Protein AF-A0AAD9XN10-F1 (afdb_monomer)

InterPro domains:
  IPR040256 Uncharacterized protein At4g02000-like [PTHR31286] (45-127)

pLDDT: mean 70.64, std 16.4, range [42.22, 93.0]

Solvent-accessible surface area (backbone atoms only — not comparable to full-atom values): 9994 Å² total; per-residue (Å²): 132,58,76,65,59,53,50,52,50,52,59,73,65,52,78,69,87,70,88,62,85,83,77,76,77,59,70,65,58,56,56,50,49,52,52,43,51,51,54,47,53,51,42,50,56,60,30,53,76,75,22,58,64,77,47,67,62,68,78,82,57,84,91,63,83,60,93,51,46,43,26,28,26,42,48,70,46,92,43,62,67,74,55,66,49,78,41,52,86,83,72,79,79,58,69,43,80,42,63,48,41,70,40,66,45,35,53,58,28,85,90,68,44,26,49,72,44,60,68,73,68,65,56,79,66,63,87,66,81,89,75,96,68,82,78,87,85,76,63,84,87,40,68,34,87,65,70,101,64,84,92,66,48,77,31,42,31,36,68

Secondary structure (DSSP, 8-state):
--HHHHHHHHHHH----------PPPHHHHHHHHHHHHHHHHHHHHHHHHS-EEEEE----TT---S--EEEEEE-TTSPPP-EEEEESSSSS-EEEEE-EEESB-SEETTTTEES--TTTTTTTTTS-------SS--GGGB-PPPS--S-EEEEEE-

Foldseek 3Di:
DDVVVVVVVVVVPPPDPDPDPPDDDDPVVVVLVVQLVVLVVVLCVQQVVAAAWDDWDSDCDPPDPPVWTKTWGKHDQVDADDQWDWDPPPPPPDTDIDGKDWAAQEDADLVRNGGPDDCVVVPVPPPPDDDDDSDDRDDPRRYDHDDPDDRIDTIIIID

Sequence (159 aa):
MNAEDVAMLFEALALKDKEGPLMLLQADLKVDGEKRLVLRLIGMFLGNMIGEVREIDVSLSGECVEKYIRVRVVIDIDKPLRRILRVDVIGDGKETTMLLRYERLPDHCFRYERVGHVVRECLENARTDCNEDYNLLFGAWLRASSPLNPITLVNHIRM

Radius of gyration: 26.76 Å; Cα contacts (8 Å, |Δi|>4): 190; chains: 1; bounding box: 85×49×58 Å

Mean predicted aligned error: 16.01 Å

Structure (mmCIF, N/CA/C/O backbone):
data_AF-A0AAD9XN10-F1
#
_entry.id   AF-A0AAD9XN10-F1
#
loop_
_atom_site.group_PDB
_atom_site.id
_atom_site.type_symbol
_atom_site.label_atom_id
_atom_site.label_alt_id
_atom_site.label_comp_id
_atom_site.label_asym_id
_atom_site.label_entity_id
_atom_site.label_seq_id
_atom_site.pdbx_PDB_ins_code
_atom_site.Cartn_x
_atom_site.Cartn_y
_atom_site.Cartn_z
_atom_site.occupancy
_atom_site.B_iso_or_equiv
_atom_site.auth_seq_id
_atom_site.auth_comp_id
_atom_site.auth_asym_id
_atom_site.auth_atom_id
_atom_site.pdbx_PDB_model_num
ATOM 1 N N . MET A 1 1 ? -54.134 -28.865 18.124 1.00 68.38 1 MET A N 1
ATOM 2 C CA . MET A 1 1 ? -53.467 -27.794 18.885 1.00 68.38 1 MET A CA 1
ATOM 3 C C . MET A 1 1 ? -54.537 -26.839 19.340 1.00 68.38 1 MET A C 1
ATOM 5 O O . MET A 1 1 ? -55.220 -26.267 18.495 1.00 68.38 1 MET A O 1
ATOM 9 N N . ASN A 1 2 ? -54.755 -26.770 20.645 1.00 87.62 2 ASN A N 1
ATOM 10 C CA . ASN A 1 2 ? -55.631 -25.766 21.235 1.00 87.62 2 ASN A CA 1
ATOM 11 C C . ASN A 1 2 ? -54.844 -24.440 21.386 1.00 87.62 2 ASN A C 1
ATOM 13 O O . ASN A 1 2 ? -53.635 -24.387 21.151 1.00 87.62 2 ASN A O 1
ATOM 17 N N . ALA A 1 3 ? -55.530 -23.348 21.725 1.00 85.81 3 ALA A N 1
ATOM 18 C CA . ALA A 1 3 ? -54.883 -22.043 21.893 1.00 85.81 3 ALA A CA 1
ATOM 19 C C . ALA A 1 3 ? -53.877 -22.023 23.065 1.00 85.81 3 ALA A C 1
ATOM 21 O O . ALA A 1 3 ? -52.917 -21.256 23.041 1.00 85.81 3 ALA A O 1
ATOM 22 N N . GLU A 1 4 ? -54.068 -22.893 24.056 1.00 87.19 4 GLU A N 1
ATOM 23 C CA . GLU A 1 4 ? -53.202 -23.021 25.232 1.00 87.19 4 GLU A CA 1
ATOM 24 C C . GLU A 1 4 ? -51.852 -23.666 24.876 1.00 87.19 4 GLU A C 1
ATOM 26 O O . GLU A 1 4 ? -50.808 -23.203 25.329 1.00 87.19 4 GLU A O 1
ATOM 31 N N . ASP A 1 5 ? -51.853 -24.660 23.984 1.00 88.50 5 ASP A N 1
ATOM 32 C CA . ASP A 1 5 ? -50.664 -25.330 23.453 1.00 88.50 5 ASP A CA 1
ATOM 33 C C . ASP A 1 5 ? -49.788 -24.331 22.685 1.00 88.50 5 ASP A C 1
ATOM 35 O O . ASP A 1 5 ? -48.561 -24.344 22.792 1.00 88.50 5 ASP A O 1
ATOM 39 N N . VAL A 1 6 ? -50.424 -23.437 21.916 1.00 86.25 6 VAL A N 1
ATOM 40 C CA . VAL A 1 6 ? -49.739 -22.379 21.158 1.00 86.25 6 VAL A CA 1
ATOM 41 C C . VAL A 1 6 ? -49.137 -21.337 22.100 1.00 86.25 6 VAL A C 1
ATOM 43 O O . VAL A 1 6 ? -48.001 -20.917 21.886 1.00 86.25 6 VAL A O 1
ATOM 46 N N . ALA A 1 7 ? -49.858 -20.949 23.155 1.00 87.50 7 ALA A N 1
ATOM 47 C CA . ALA A 1 7 ? -49.368 -19.999 24.152 1.00 87.50 7 ALA A CA 1
ATOM 48 C C . ALA A 1 7 ? -48.181 -20.563 24.954 1.00 87.50 7 ALA A C 1
ATOM 50 O O . ALA A 1 7 ? -47.177 -19.873 25.126 1.00 87.50 7 ALA A O 1
ATOM 51 N N . MET A 1 8 ? -48.243 -21.834 25.371 1.00 84.50 8 MET A N 1
ATOM 52 C CA . MET A 1 8 ? -47.116 -22.507 26.029 1.00 84.50 8 MET A CA 1
ATOM 53 C C . MET A 1 8 ? -45.885 -22.602 25.129 1.00 84.50 8 MET A C 1
ATOM 55 O O . MET A 1 8 ? -44.767 -22.398 25.600 1.00 84.50 8 MET A O 1
ATOM 59 N N . LEU A 1 9 ? -46.071 -22.897 23.839 1.00 84.62 9 LEU A N 1
ATOM 60 C CA . LEU A 1 9 ? -44.971 -22.908 22.876 1.00 84.62 9 LEU A CA 1
ATOM 61 C C . LEU A 1 9 ? -44.354 -21.516 22.717 1.00 84.62 9 LEU A C 1
ATOM 63 O O . LEU A 1 9 ? -43.133 -21.403 22.682 1.00 84.62 9 LEU A O 1
ATOM 67 N N . PHE A 1 10 ? -45.167 -20.460 22.670 1.00 80.88 10 PHE A N 1
ATOM 68 C CA . PHE A 1 10 ? -44.671 -19.085 22.582 1.00 80.88 10 P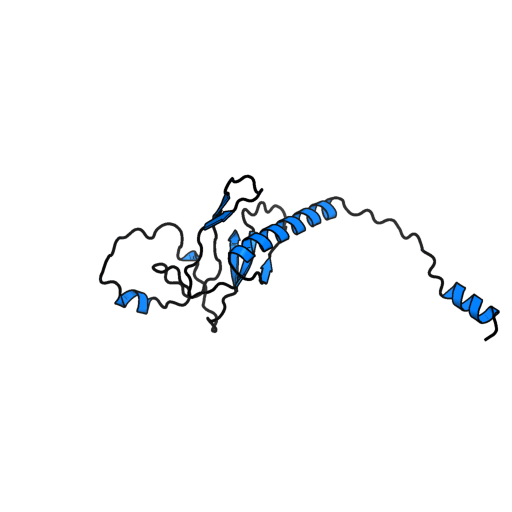HE A CA 1
ATOM 69 C C . PHE A 1 10 ? -43.858 -18.673 23.815 1.00 80.88 10 PHE A C 1
ATOM 71 O O . PHE A 1 10 ? -42.792 -18.086 23.662 1.00 80.88 10 PHE A O 1
ATOM 78 N N . GLU A 1 11 ? -44.301 -19.036 25.019 1.00 84.12 11 GLU A N 1
ATOM 79 C CA . GLU A 1 11 ? -43.557 -18.782 26.262 1.00 84.12 11 GLU A CA 1
ATOM 80 C C . GLU A 1 11 ? -42.266 -19.608 26.361 1.00 84.12 11 GLU A C 1
ATOM 82 O O . GLU A 1 11 ? -41.240 -19.112 26.824 1.00 84.12 11 GLU A O 1
ATOM 87 N N . ALA A 1 12 ? -42.278 -20.861 25.896 1.00 80.50 12 ALA A N 1
ATOM 88 C CA . ALA A 1 12 ? -41.086 -21.711 25.876 1.00 80.50 12 ALA A CA 1
ATOM 89 C C . ALA A 1 12 ? -40.044 -21.252 24.839 1.00 80.50 12 ALA A C 1
ATOM 91 O O . ALA A 1 12 ? -38.846 -21.470 25.025 1.00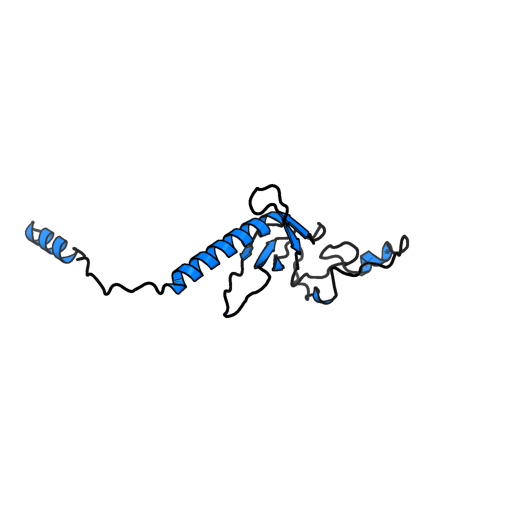 80.50 12 ALA A O 1
ATOM 92 N N . LEU A 1 13 ? -40.499 -20.620 23.754 1.00 77.88 13 LEU A N 1
ATOM 93 C CA . LEU A 1 13 ? -39.657 -20.046 22.704 1.00 77.88 13 LEU A CA 1
ATOM 94 C C . LEU A 1 13 ? -39.280 -18.584 22.973 1.00 77.88 13 LEU A C 1
ATOM 96 O O . LEU A 1 13 ? -38.411 -18.049 22.282 1.00 77.88 13 LEU A O 1
ATOM 100 N N . ALA A 1 14 ? -39.894 -17.940 23.970 1.00 78.75 14 ALA A N 1
ATOM 101 C CA . ALA A 1 14 ? -39.534 -16.600 24.398 1.00 78.75 14 ALA A CA 1
ATOM 102 C C . ALA A 1 14 ? -38.138 -16.636 25.029 1.00 78.75 14 ALA A C 1
ATOM 104 O O . ALA A 1 14 ? -37.951 -16.953 26.208 1.00 78.75 14 ALA A O 1
ATOM 105 N N . LEU A 1 15 ? -37.134 -16.311 24.214 1.00 69.50 15 LEU A N 1
ATOM 106 C CA . LEU A 1 15 ? -35.793 -16.005 24.682 1.00 69.50 15 LEU A CA 1
ATOM 107 C C . LEU A 1 15 ? -35.906 -14.822 25.640 1.00 69.50 15 LEU A C 1
ATOM 109 O O . LEU A 1 15 ? -36.071 -13.678 25.229 1.00 69.50 15 LEU A O 1
ATOM 113 N N . LYS A 1 16 ? -35.869 -15.113 26.938 1.00 69.69 16 LYS A N 1
ATOM 114 C CA . LYS A 1 16 ? -35.733 -14.075 27.952 1.00 69.69 16 LYS A CA 1
ATOM 115 C C . LYS A 1 16 ? -34.327 -13.530 27.811 1.00 69.69 16 LYS A C 1
ATOM 117 O O . LYS A 1 16 ? -33.376 -14.306 27.941 1.00 69.69 16 LYS A O 1
ATOM 122 N N . ASP A 1 17 ? -34.210 -12.231 27.564 1.00 69.88 17 ASP A N 1
ATOM 123 C CA . ASP A 1 17 ? -32.946 -11.523 27.702 1.00 69.88 17 ASP A CA 1
ATOM 124 C C . ASP A 1 17 ? -32.431 -11.801 29.112 1.00 69.88 17 ASP A C 1
ATOM 126 O O . ASP A 1 17 ? -32.942 -11.301 30.115 1.00 69.88 17 ASP A O 1
ATOM 130 N N . LYS A 1 18 ? -31.470 -12.716 29.210 1.00 63.03 18 LYS A N 1
ATOM 131 C CA . LYS A 1 18 ? -30.725 -12.904 30.439 1.00 63.03 18 LYS A CA 1
ATOM 132 C C . LYS A 1 18 ? -29.630 -11.866 30.377 1.00 63.03 18 LYS A C 1
ATOM 134 O O . LYS A 1 18 ? -28.751 -11.968 29.523 1.00 63.03 18 LYS A O 1
ATOM 139 N N . GLU A 1 19 ? -29.697 -10.881 31.265 1.00 60.94 19 GLU A N 1
ATOM 140 C CA . GLU A 1 19 ? -28.563 -10.013 31.556 1.00 60.94 19 GLU A CA 1
ATOM 141 C C . GLU A 1 19 ? -27.414 -10.911 32.034 1.00 60.94 19 GLU A C 1
ATOM 143 O O . GLU A 1 19 ? -27.317 -11.301 33.198 1.00 60.94 19 GLU A O 1
ATOM 148 N N . GLY A 1 20 ? -26.589 -11.350 31.084 1.00 70.06 20 GLY A N 1
ATOM 149 C CA . GLY A 1 20 ? -25.314 -11.976 31.378 1.00 70.06 20 GLY A CA 1
ATOM 150 C C . GLY A 1 20 ? -24.400 -10.962 32.068 1.00 70.06 20 GLY A C 1
ATOM 151 O O . GLY A 1 20 ? -24.667 -9.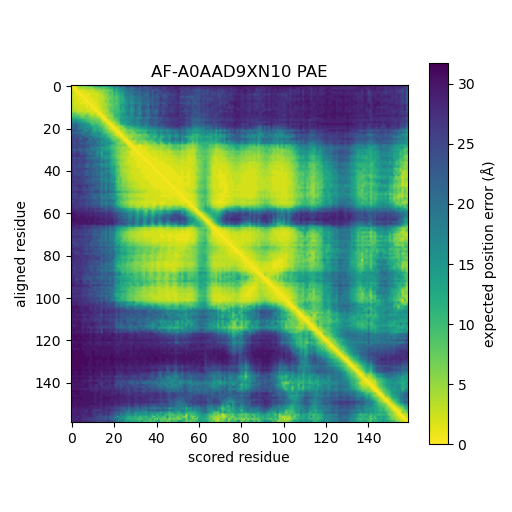758 32.028 1.00 70.06 20 GLY A O 1
ATOM 152 N N . PRO A 1 21 ? -23.307 -11.412 32.704 1.00 74.62 21 PRO A N 1
ATOM 153 C CA . PRO A 1 21 ? -22.340 -10.486 33.271 1.00 74.62 21 PRO A CA 1
ATOM 154 C C . PRO A 1 21 ? -21.881 -9.498 32.193 1.00 74.62 21 PRO A C 1
ATOM 156 O O . PRO A 1 21 ? -21.421 -9.907 31.124 1.00 74.62 21 PRO A O 1
ATOM 159 N N . LEU A 1 22 ? -22.015 -8.199 32.479 1.00 66.31 22 LEU A N 1
ATOM 160 C CA . LEU A 1 22 ? -21.463 -7.143 31.638 1.00 66.31 22 LEU A CA 1
ATOM 161 C C . LEU A 1 22 ? -19.945 -7.324 31.593 1.00 66.31 22 LEU A C 1
ATOM 163 O O . LEU A 1 22 ? -19.231 -6.998 32.541 1.00 66.31 22 LEU A O 1
ATOM 167 N N . MET A 1 23 ? -19.447 -7.882 30.494 1.00 69.12 23 MET A N 1
ATOM 168 C CA . MET A 1 23 ? -18.018 -7.960 30.243 1.00 69.12 23 MET A CA 1
ATOM 169 C C . MET A 1 23 ? -17.513 -6.561 29.904 1.00 69.12 23 MET A C 1
ATOM 171 O O . MET A 1 23 ? -17.882 -5.988 28.878 1.00 69.12 23 MET A O 1
ATOM 175 N N . LEU A 1 24 ? -16.664 -6.007 30.768 1.00 70.38 24 LEU A N 1
ATOM 176 C CA . LEU A 1 24 ? -15.984 -4.756 30.476 1.00 70.38 24 LEU A CA 1
ATOM 177 C C . LEU A 1 24 ? -15.041 -4.994 29.291 1.00 70.38 24 LEU A C 1
ATOM 179 O O . LEU A 1 24 ? -14.113 -5.799 29.380 1.00 70.38 24 LEU A O 1
ATOM 183 N N . LEU A 1 25 ? -15.270 -4.295 28.181 1.00 67.81 25 LEU A N 1
ATOM 184 C CA . LEU A 1 25 ? -14.275 -4.210 27.118 1.00 67.81 25 LEU A CA 1
ATOM 185 C C . LEU A 1 25 ? -12.994 -3.641 27.732 1.00 67.81 25 LEU A C 1
ATOM 187 O O . LEU A 1 25 ? -13.003 -2.534 28.272 1.00 67.81 25 LEU A O 1
ATOM 191 N N . GLN A 1 26 ? -11.898 -4.398 27.665 1.00 73.56 26 GLN A N 1
ATOM 192 C CA . GLN A 1 26 ? -10.597 -3.895 28.089 1.00 73.56 26 GLN A CA 1
ATOM 193 C C . GLN A 1 26 ? -10.299 -2.633 27.269 1.00 73.56 26 GLN A C 1
ATOM 195 O O . GLN A 1 26 ? -10.346 -2.679 26.040 1.00 73.56 26 GLN A O 1
ATOM 200 N N . ALA A 1 27 ? -10.043 -1.498 27.927 1.00 69.56 27 ALA A N 1
ATOM 201 C CA . ALA A 1 27 ? -9.894 -0.203 27.251 1.00 69.56 27 ALA A CA 1
ATOM 202 C C . ALA A 1 27 ? -8.830 -0.245 26.135 1.00 69.56 27 ALA A C 1
ATOM 204 O O . ALA A 1 27 ? -9.001 0.364 25.077 1.00 69.56 27 ALA A O 1
ATOM 205 N N . ASP A 1 28 ? -7.791 -1.054 26.338 1.00 73.00 28 ASP A N 1
ATOM 206 C CA . ASP A 1 28 ? -6.701 -1.260 25.388 1.00 73.00 28 ASP A CA 1
ATOM 207 C C . ASP A 1 28 ? -7.166 -1.911 24.079 1.00 73.00 28 ASP A C 1
ATOM 209 O O . ASP A 1 28 ? -6.641 -1.571 23.024 1.00 73.00 28 ASP A O 1
ATOM 213 N N . LEU A 1 29 ? -8.190 -2.780 24.103 1.00 76.38 29 LEU A N 1
ATOM 214 C CA . LEU A 1 29 ? -8.739 -3.417 22.894 1.00 76.38 29 LEU A CA 1
ATOM 215 C C . LEU A 1 29 ? -9.351 -2.388 21.943 1.00 76.38 29 LEU A C 1
ATOM 217 O O . LEU A 1 29 ? -9.224 -2.519 20.726 1.00 76.38 29 LEU A O 1
ATOM 221 N N . LYS A 1 30 ? -10.014 -1.360 22.486 1.00 79.81 30 LYS A N 1
ATOM 222 C CA . LYS A 1 30 ? -10.618 -0.301 21.672 1.00 79.81 30 LYS A CA 1
ATOM 223 C C . LYS A 1 30 ? -9.537 0.541 20.998 1.00 79.81 30 LYS A C 1
ATOM 225 O O . LYS A 1 30 ? -9.591 0.749 19.791 1.00 79.81 30 LYS A O 1
ATOM 230 N N . VAL A 1 31 ? -8.537 0.965 21.769 1.00 81.12 31 VAL A N 1
ATOM 231 C CA . VAL A 1 31 ? -7.413 1.767 21.267 1.00 81.12 31 VAL A CA 1
ATOM 232 C C . VAL A 1 31 ? -6.586 0.978 20.247 1.00 81.12 31 VAL A C 1
ATOM 234 O O . VAL A 1 31 ? -6.189 1.521 19.217 1.00 81.12 31 VAL A O 1
ATOM 237 N N . ASP A 1 32 ? -6.342 -0.307 20.502 1.00 81.19 32 ASP A N 1
ATOM 238 C CA . ASP A 1 32 ? -5.636 -1.196 19.577 1.00 81.19 32 ASP A CA 1
ATOM 239 C C . ASP A 1 32 ? -6.430 -1.388 18.278 1.00 81.19 32 ASP A C 1
ATOM 241 O O . ASP A 1 32 ? -5.883 -1.250 17.184 1.00 81.19 32 ASP A O 1
ATOM 245 N N . GLY A 1 33 ? -7.744 -1.609 18.382 1.00 82.12 33 GLY A N 1
ATOM 246 C CA . GLY A 1 33 ? -8.643 -1.713 17.235 1.00 82.12 33 GLY A CA 1
ATOM 247 C C . GLY A 1 33 ? -8.657 -0.452 16.367 1.00 82.12 33 GLY A C 1
ATOM 248 O O . GLY A 1 33 ? -8.534 -0.550 15.145 1.00 82.12 33 GLY A O 1
ATOM 249 N N . GLU A 1 34 ? -8.738 0.729 16.984 1.00 84.94 34 GLU A N 1
ATOM 250 C CA . GLU A 1 34 ? -8.675 2.020 16.287 1.00 84.94 34 GLU A CA 1
ATOM 251 C C . GLU A 1 34 ? -7.340 2.193 15.550 1.00 84.94 34 GLU A C 1
ATOM 253 O O . GLU A 1 34 ? -7.326 2.505 14.356 1.00 84.94 34 GLU A O 1
ATOM 258 N N . LYS A 1 35 ? -6.212 1.903 16.213 1.00 83.94 35 LYS A N 1
ATOM 259 C CA . LYS A 1 35 ? -4.879 1.951 15.588 1.00 83.94 35 LYS A CA 1
ATOM 260 C C . LYS A 1 35 ? -4.769 0.998 14.398 1.00 83.94 35 LYS A C 1
ATOM 262 O O . LYS A 1 35 ? -4.276 1.400 13.343 1.00 83.94 35 LYS A O 1
ATOM 267 N N . ARG A 1 36 ? -5.259 -0.241 14.530 1.00 84.62 36 ARG A N 1
ATOM 268 C CA . ARG A 1 36 ? -5.249 -1.224 13.433 1.00 84.62 36 ARG A CA 1
ATOM 269 C C . ARG A 1 36 ? -6.081 -0.757 12.246 1.00 84.62 36 ARG A C 1
ATOM 271 O O . ARG A 1 36 ? -5.649 -0.897 11.102 1.00 84.62 36 ARG A O 1
ATOM 278 N N . LEU A 1 37 ? -7.264 -0.203 12.503 1.00 89.06 37 LEU A N 1
ATOM 279 C CA . LEU A 1 37 ? -8.141 0.290 11.447 1.00 89.06 37 LEU A CA 1
ATOM 280 C C . LEU A 1 37 ? -7.466 1.426 10.669 1.00 89.06 37 LEU A C 1
ATOM 282 O O . LEU A 1 37 ? -7.423 1.387 9.441 1.00 89.06 37 LEU A O 1
ATOM 286 N N . VAL A 1 38 ? -6.885 2.395 11.380 1.00 88.06 38 VAL A N 1
ATOM 287 C CA . VAL A 1 38 ? -6.206 3.548 10.773 1.00 88.06 38 VAL A CA 1
ATOM 288 C C . VAL A 1 38 ? -5.017 3.106 9.921 1.00 88.06 38 VAL A C 1
ATOM 290 O O . VAL A 1 38 ? -4.929 3.490 8.755 1.00 88.06 38 VAL A O 1
ATOM 293 N N . LEU A 1 39 ? -4.139 2.246 10.449 1.00 87.50 39 LEU A N 1
ATOM 294 C CA . LEU A 1 39 ? -2.992 1.725 9.694 1.00 87.50 39 LEU A CA 1
ATOM 295 C C . LEU A 1 39 ? -3.428 0.960 8.441 1.00 87.50 39 LEU A C 1
ATOM 297 O O . LEU A 1 39 ? -2.827 1.117 7.378 1.00 87.50 39 LEU A O 1
ATOM 301 N N . ARG A 1 40 ? -4.507 0.175 8.537 1.00 90.25 40 ARG A N 1
ATOM 302 C CA . ARG A 1 40 ? -5.066 -0.542 7.389 1.00 90.25 40 ARG A CA 1
ATOM 303 C C . ARG A 1 40 ? -5.595 0.414 6.322 1.00 90.25 40 ARG A C 1
ATOM 305 O O . ARG A 1 40 ? -5.343 0.193 5.143 1.00 90.25 40 ARG A O 1
ATOM 312 N N . LEU A 1 41 ? -6.309 1.470 6.711 1.00 91.75 41 LEU A N 1
ATOM 313 C CA . LEU A 1 41 ? -6.835 2.462 5.769 1.00 91.75 41 LEU A CA 1
ATOM 314 C C . LEU A 1 41 ? -5.706 3.207 5.048 1.00 91.75 41 LEU A C 1
ATOM 316 O O . LEU A 1 41 ? -5.739 3.320 3.823 1.00 91.75 41 LEU A O 1
ATOM 320 N N . ILE A 1 42 ? -4.679 3.637 5.786 1.00 89.44 42 ILE A N 1
ATOM 321 C CA . ILE A 1 42 ? -3.496 4.299 5.218 1.00 89.44 42 ILE A CA 1
ATOM 322 C C . ILE A 1 42 ? -2.761 3.354 4.261 1.00 89.44 42 ILE A C 1
ATOM 324 O O . ILE A 1 42 ? -2.501 3.721 3.117 1.00 89.44 42 ILE A O 1
ATOM 328 N N . GLY A 1 43 ? -2.477 2.119 4.688 1.00 90.94 43 GLY A N 1
ATOM 329 C CA . GLY A 1 43 ? -1.806 1.123 3.850 1.00 90.94 43 GLY A CA 1
ATOM 330 C C . GLY A 1 43 ? -2.584 0.799 2.572 1.00 90.94 43 GLY A C 1
ATOM 331 O O . GLY A 1 43 ? -1.987 0.628 1.512 1.00 90.94 43 GLY A O 1
ATOM 332 N N . MET A 1 44 ? -3.917 0.775 2.642 1.00 93.00 44 MET A N 1
ATOM 333 C CA . MET A 1 44 ? -4.772 0.533 1.480 1.00 93.00 44 MET A CA 1
ATOM 334 C C . MET A 1 44 ? -4.728 1.708 0.502 1.00 93.00 44 MET A C 1
ATOM 336 O O . MET A 1 44 ? -4.588 1.503 -0.701 1.00 93.00 44 MET A O 1
ATOM 340 N N . PHE A 1 45 ? -4.807 2.937 1.015 1.00 92.38 45 PHE A N 1
ATOM 341 C CA . PHE A 1 45 ? -4.729 4.151 0.210 1.00 92.38 45 PHE A CA 1
ATOM 342 C C . PHE A 1 45 ? -3.379 4.273 -0.509 1.00 92.38 45 PHE A C 1
ATOM 344 O O . PHE A 1 45 ? -3.341 4.373 -1.735 1.00 92.38 45 PHE A O 1
ATOM 351 N N . LEU A 1 46 ? -2.274 4.193 0.237 1.00 91.12 46 LEU A N 1
ATOM 352 C CA . LEU A 1 46 ? -0.924 4.305 -0.318 1.00 91.12 46 LEU A CA 1
ATOM 353 C C . LEU A 1 46 ? -0.589 3.127 -1.244 1.00 91.12 46 LEU A C 1
ATOM 355 O O . LEU A 1 46 ? -0.002 3.315 -2.307 1.00 91.12 46 LEU A O 1
ATOM 359 N N . GLY A 1 47 ? -1.008 1.913 -0.877 1.00 91.62 47 GLY A N 1
ATOM 360 C CA . GLY A 1 47 ? -0.852 0.715 -1.697 1.00 91.62 47 GLY A CA 1
ATOM 361 C C . GLY A 1 47 ? -1.513 0.847 -3.065 1.00 91.62 47 GLY A C 1
ATOM 362 O O . GLY A 1 47 ? -0.855 0.621 -4.079 1.00 91.62 47 GLY A O 1
ATOM 363 N N . ASN A 1 48 ? -2.763 1.315 -3.099 1.00 93.00 48 ASN A N 1
ATOM 364 C CA . ASN A 1 48 ? -3.521 1.509 -4.337 1.00 93.00 48 ASN A CA 1
ATOM 365 C C . ASN A 1 48 ? -2.935 2.593 -5.255 1.00 93.00 48 ASN A C 1
ATOM 367 O O . ASN A 1 48 ? -3.188 2.572 -6.458 1.00 93.00 48 ASN A O 1
ATOM 371 N N . MET A 1 49 ? -2.115 3.514 -4.734 1.00 90.44 49 MET A N 1
ATOM 372 C CA . MET A 1 49 ? -1.355 4.442 -5.581 1.00 90.44 49 MET A CA 1
ATOM 373 C C . MET A 1 49 ? -0.239 3.745 -6.370 1.00 90.44 49 MET A C 1
ATOM 375 O O . MET A 1 49 ? 0.202 4.269 -7.398 1.00 90.44 49 MET A O 1
ATOM 379 N N . ILE A 1 50 ? 0.243 2.594 -5.893 1.00 89.62 50 ILE A N 1
ATOM 380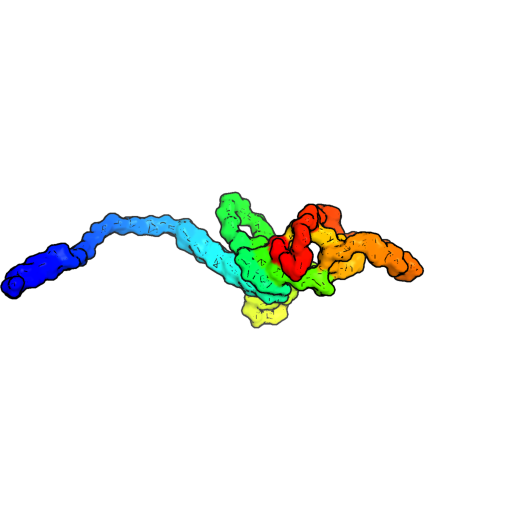 C CA . ILE A 1 50 ? 1.302 1.799 -6.526 1.00 89.62 50 ILE A CA 1
ATOM 381 C C . ILE A 1 50 ? 0.702 0.708 -7.415 1.00 89.62 50 ILE A C 1
ATOM 383 O O . ILE A 1 50 ? 1.139 0.553 -8.555 1.00 89.62 50 ILE A O 1
ATOM 387 N N . GLY A 1 51 ? -0.280 -0.035 -6.904 1.00 89.94 51 GLY A N 1
ATOM 388 C CA . GLY A 1 51 ? -0.908 -1.159 -7.593 1.00 89.94 51 GLY A CA 1
ATOM 389 C C . GLY A 1 51 ? -1.994 -1.826 -6.750 1.00 89.94 51 GLY A C 1
ATOM 390 O O . GLY A 1 51 ? -2.336 -1.354 -5.671 1.00 89.94 51 GLY A O 1
ATOM 391 N N . GLU A 1 52 ? -2.552 -2.935 -7.232 1.00 92.31 52 GLU A N 1
ATOM 392 C CA . GLU A 1 52 ? -3.643 -3.629 -6.535 1.00 92.31 52 GLU A CA 1
ATOM 393 C C . GLU A 1 52 ? -3.160 -4.215 -5.198 1.00 92.31 52 GLU A C 1
ATOM 395 O O . GLU A 1 52 ? -2.276 -5.074 -5.172 1.00 92.31 52 GLU A O 1
ATOM 400 N N . VAL A 1 53 ? -3.753 -3.779 -4.083 1.00 92.69 53 VAL A N 1
ATOM 401 C CA . VAL A 1 53 ? -3.420 -4.283 -2.743 1.00 92.69 53 VAL A CA 1
ATOM 402 C C . VAL A 1 53 ? -4.000 -5.682 -2.529 1.00 92.69 53 VAL A C 1
ATOM 404 O O . VAL A 1 53 ? -5.203 -5.900 -2.650 1.00 92.69 53 VAL A O 1
ATOM 407 N N . ARG A 1 54 ? -3.143 -6.633 -2.150 1.00 92.38 54 ARG A N 1
ATOM 408 C CA . ARG A 1 54 ? -3.521 -8.007 -1.783 1.00 92.38 54 ARG A CA 1
ATOM 409 C C . ARG A 1 54 ? -3.622 -8.204 -0.279 1.00 92.38 54 ARG A C 1
ATOM 411 O O . ARG A 1 54 ? -4.502 -8.918 0.187 1.00 92.38 54 ARG A O 1
ATOM 418 N N . GLU A 1 55 ? -2.720 -7.589 0.476 1.00 90.19 55 GLU A N 1
ATOM 419 C CA . GLU A 1 55 ? -2.631 -7.779 1.922 1.00 90.19 55 GLU A CA 1
ATOM 420 C C . GLU A 1 55 ? -1.983 -6.560 2.574 1.00 90.19 55 GLU A C 1
ATOM 422 O O . GLU A 1 55 ? -1.111 -5.922 1.983 1.00 90.19 55 GLU A O 1
ATOM 427 N N . ILE A 1 56 ? -2.395 -6.256 3.801 1.00 89.00 56 ILE A N 1
ATOM 428 C CA . ILE A 1 56 ? -1.759 -5.245 4.643 1.00 89.00 56 ILE A CA 1
ATOM 429 C C . ILE A 1 56 ? -1.439 -5.928 5.958 1.00 89.00 56 ILE A C 1
ATOM 431 O O . ILE A 1 56 ? -2.343 -6.427 6.634 1.00 89.00 56 ILE A O 1
ATOM 435 N N . ASP A 1 57 ? -0.159 -5.953 6.298 1.00 86.88 57 ASP A N 1
ATOM 436 C CA . ASP A 1 57 ? 0.300 -6.476 7.571 1.00 86.88 57 ASP A CA 1
ATOM 437 C C . ASP A 1 57 ? 0.189 -5.363 8.618 1.00 86.88 57 ASP A C 1
ATOM 439 O O . ASP A 1 57 ? 0.891 -4.353 8.566 1.00 86.88 57 ASP A O 1
ATOM 443 N N . VAL A 1 58 ? -0.765 -5.539 9.532 1.00 78.62 58 VAL A N 1
ATOM 444 C CA . VAL A 1 58 ? -1.065 -4.605 10.627 1.00 78.62 58 VAL A CA 1
ATOM 445 C C . VAL A 1 58 ? -0.640 -5.214 11.967 1.00 78.62 58 VAL A C 1
ATOM 447 O O . VAL A 1 58 ? -1.281 -4.996 12.996 1.00 78.62 58 VAL A O 1
ATOM 450 N N . SER A 1 59 ? 0.403 -6.048 11.957 1.00 68.56 59 SER A N 1
ATOM 451 C CA . SER A 1 59 ? 0.908 -6.701 13.161 1.00 68.56 59 SER A CA 1
ATOM 452 C C . SER A 1 59 ? 1.439 -5.667 14.154 1.00 68.56 59 SER A C 1
ATOM 454 O O . SER A 1 59 ? 2.551 -5.166 14.033 1.00 68.56 59 SER A O 1
ATOM 456 N N . LEU A 1 60 ? 0.640 -5.377 15.178 1.00 61.94 60 LEU A N 1
ATOM 457 C CA . LEU A 1 60 ? 1.046 -4.622 16.361 1.00 61.94 60 LEU A CA 1
ATOM 458 C C . LEU A 1 60 ? 1.729 -5.577 17.351 1.00 61.94 60 LEU A C 1
ATOM 460 O O . LEU A 1 60 ? 1.258 -5.771 18.469 1.00 61.94 60 LEU A O 1
ATOM 464 N N . SER A 1 61 ? 2.792 -6.270 16.932 1.00 49.72 61 SER A N 1
ATOM 465 C CA . SER A 1 61 ? 3.606 -7.025 17.891 1.00 49.72 61 SER A CA 1
ATOM 466 C C . SER A 1 61 ? 4.288 -6.036 18.840 1.00 49.72 61 SER A C 1
ATOM 468 O O . SER A 1 61 ? 4.756 -4.988 18.401 1.00 49.72 61 SER A O 1
ATOM 470 N N . GLY A 1 62 ? 4.271 -6.343 20.140 1.00 48.72 62 GLY A N 1
ATOM 471 C CA . GLY A 1 62 ? 4.689 -5.457 21.231 1.00 48.72 62 GLY A CA 1
ATOM 472 C C . GLY A 1 62 ? 5.976 -4.666 20.969 1.00 48.72 62 GLY A C 1
ATOM 473 O O . GLY A 1 62 ? 6.915 -5.162 20.357 1.00 48.72 62 GLY A O 1
ATOM 474 N N . GLU A 1 63 ? 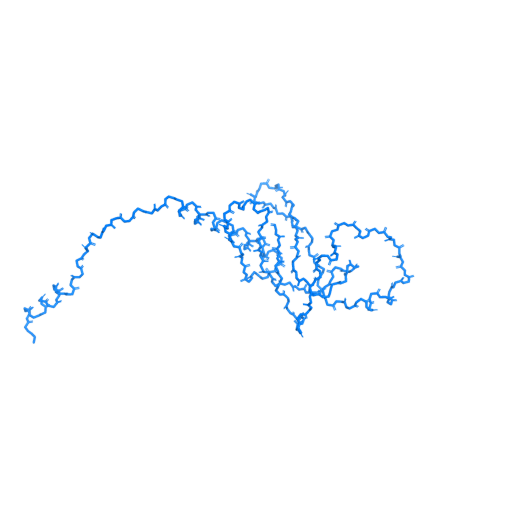5.981 -3.415 21.434 1.00 46.97 63 GLU A N 1
ATOM 475 C CA . GLU A 1 63 ? 7.091 -2.449 21.324 1.00 46.97 63 GLU A CA 1
ATOM 476 C C . GLU A 1 63 ? 7.544 -2.081 19.896 1.00 46.97 63 GLU A C 1
ATOM 478 O O . GLU A 1 63 ? 8.581 -1.446 19.703 1.00 46.97 63 GLU A O 1
ATOM 483 N N . CYS A 1 64 ? 6.744 -2.371 18.871 1.00 42.88 64 CYS A N 1
ATOM 484 C CA . CYS A 1 64 ? 7.030 -1.924 17.514 1.00 42.88 64 CYS A CA 1
ATOM 485 C C . CYS A 1 64 ? 6.580 -0.472 17.280 1.00 42.88 64 CYS A C 1
ATOM 487 O O . CYS A 1 64 ? 5.520 -0.204 16.718 1.00 42.88 64 CYS A O 1
ATOM 489 N N . VAL A 1 65 ? 7.470 0.483 17.562 1.00 45.41 65 VAL A N 1
ATOM 490 C CA . VAL A 1 65 ? 7.630 1.642 16.664 1.00 45.41 65 VAL A CA 1
ATOM 491 C C . VAL A 1 65 ? 8.273 1.122 15.369 1.00 45.41 65 VAL A C 1
ATOM 493 O O . VAL A 1 65 ? 9.412 1.456 15.041 1.00 45.41 65 VAL A O 1
ATOM 496 N N . GLU A 1 66 ? 7.609 0.214 14.649 1.00 55.62 66 GLU A N 1
ATOM 497 C CA . GLU A 1 66 ? 8.079 -0.141 13.315 1.00 55.62 66 GLU A CA 1
ATOM 498 C C . GLU A 1 66 ? 7.809 1.068 12.418 1.00 55.62 66 GLU A C 1
ATOM 500 O O . GLU A 1 66 ? 6.677 1.500 12.228 1.00 55.62 66 GLU A O 1
ATOM 505 N N . LYS A 1 67 ? 8.891 1.669 11.913 1.00 64.69 67 LYS A N 1
ATOM 506 C CA . LYS A 1 67 ? 8.897 2.900 11.105 1.00 64.69 67 LYS A CA 1
ATOM 507 C C . LYS A 1 67 ? 8.279 2.718 9.709 1.00 64.69 67 LYS A C 1
ATOM 509 O O . LYS A 1 67 ? 8.602 3.496 8.818 1.00 64.69 67 LYS A O 1
ATOM 514 N N . TYR A 1 68 ? 7.515 1.653 9.486 1.00 74.12 68 TYR A N 1
ATOM 515 C CA . TYR A 1 68 ? 7.020 1.275 8.172 1.00 74.12 68 TYR A CA 1
ATOM 516 C C . TYR A 1 68 ? 5.706 0.494 8.240 1.00 74.12 68 TYR A C 1
ATOM 518 O O . TYR A 1 68 ? 5.485 -0.287 9.162 1.00 74.12 68 TYR A O 1
ATOM 526 N N . ILE A 1 69 ? 4.879 0.642 7.206 1.00 83.00 69 ILE A N 1
ATOM 527 C CA . ILE A 1 69 ? 3.720 -0.221 6.938 1.00 83.00 69 ILE A CA 1
ATOM 528 C C . ILE A 1 69 ? 4.115 -1.225 5.858 1.00 83.00 69 ILE A C 1
ATOM 530 O O . ILE A 1 69 ? 4.688 -0.842 4.839 1.00 83.00 69 ILE A O 1
ATOM 534 N N . ARG A 1 70 ? 3.804 -2.511 6.053 1.00 87.12 70 ARG A N 1
ATOM 535 C CA . ARG A 1 70 ? 4.035 -3.551 5.041 1.00 87.12 70 ARG A CA 1
ATOM 536 C C . ARG A 1 70 ? 2.763 -3.809 4.245 1.00 87.12 70 ARG A C 1
ATOM 538 O O . ARG A 1 70 ? 1.754 -4.262 4.784 1.00 87.12 70 ARG A O 1
ATOM 545 N N . VAL A 1 71 ? 2.829 -3.548 2.946 1.00 89.94 71 VAL A N 1
ATOM 546 C CA . VAL A 1 71 ? 1.713 -3.722 2.015 1.00 89.94 71 VAL A CA 1
ATOM 547 C C . VAL A 1 71 ? 2.130 -4.669 0.900 1.00 89.94 71 VAL A C 1
ATOM 549 O O . VAL A 1 71 ? 3.132 -4.438 0.229 1.00 89.94 71 VAL A O 1
ATOM 552 N N . ARG A 1 72 ? 1.352 -5.726 0.665 1.00 89.69 72 ARG A N 1
ATOM 553 C CA . ARG A 1 72 ? 1.498 -6.560 -0.530 1.00 89.69 72 ARG A CA 1
ATOM 554 C C . ARG A 1 72 ? 0.710 -5.951 -1.668 1.00 89.69 72 ARG A C 1
ATOM 556 O O . ARG A 1 72 ? -0.515 -5.880 -1.583 1.00 89.69 72 ARG A O 1
ATOM 563 N N . VAL A 1 73 ? 1.397 -5.577 -2.739 1.00 89.81 73 VAL A N 1
ATOM 564 C CA . VAL A 1 73 ? 0.764 -5.043 -3.949 1.00 89.81 73 VAL A CA 1
ATOM 565 C C . VAL A 1 73 ? 1.160 -5.847 -5.179 1.00 89.81 73 VAL A C 1
ATOM 567 O O . VAL A 1 73 ? 2.260 -6.400 -5.250 1.00 89.81 73 VAL A O 1
ATOM 570 N N . VAL A 1 74 ? 0.254 -5.904 -6.150 1.00 88.69 74 VAL A N 1
ATOM 571 C CA . VAL A 1 74 ? 0.548 -6.366 -7.507 1.00 88.69 74 VAL A CA 1
ATOM 572 C C . VAL A 1 74 ? 1.288 -5.249 -8.234 1.00 88.69 74 VAL A C 1
ATOM 574 O O . VAL A 1 74 ? 0.790 -4.126 -8.309 1.00 88.69 74 VAL A O 1
ATOM 577 N N . ILE A 1 75 ? 2.472 -5.553 -8.762 1.00 84.88 75 ILE A N 1
ATOM 578 C CA . ILE A 1 75 ? 3.307 -4.589 -9.486 1.00 84.88 75 ILE A CA 1
ATOM 579 C C . ILE A 1 75 ? 3.470 -5.061 -10.926 1.00 84.88 75 ILE A C 1
ATOM 581 O O . ILE A 1 75 ? 3.738 -6.235 -11.178 1.00 84.88 75 ILE A O 1
ATOM 585 N N . ASP A 1 76 ? 3.334 -4.120 -11.852 1.00 80.38 76 ASP A N 1
ATOM 586 C CA . ASP A 1 76 ? 3.674 -4.300 -13.258 1.00 80.38 76 ASP A CA 1
ATOM 587 C C . ASP A 1 76 ? 5.202 -4.287 -13.422 1.00 80.38 76 ASP A C 1
ATOM 589 O O . ASP A 1 76 ? 5.849 -3.263 -13.192 1.00 80.38 76 ASP A O 1
ATOM 593 N N . ILE A 1 77 ? 5.772 -5.440 -13.774 1.00 74.88 77 ILE A N 1
ATOM 594 C CA . ILE A 1 77 ? 7.223 -5.651 -13.866 1.00 74.88 77 ILE A CA 1
ATOM 595 C C . ILE A 1 77 ? 7.857 -5.011 -15.105 1.00 74.88 77 ILE A C 1
ATOM 597 O O . ILE A 1 77 ? 9.070 -4.782 -15.117 1.00 74.88 77 ILE A O 1
ATOM 601 N N . ASP A 1 78 ? 7.048 -4.677 -16.114 1.00 73.94 78 ASP A N 1
ATOM 602 C CA . ASP A 1 78 ? 7.513 -4.012 -17.332 1.00 73.94 78 ASP A CA 1
ATOM 603 C C . ASP A 1 78 ? 7.801 -2.524 -17.082 1.00 73.94 78 ASP A C 1
ATOM 605 O O . ASP A 1 78 ? 8.539 -1.873 -17.834 1.00 73.94 78 ASP A O 1
ATOM 609 N N . LYS A 1 79 ? 7.246 -1.980 -15.992 1.00 76.88 79 LYS A N 1
ATOM 610 C CA . LYS A 1 79 ? 7.464 -0.608 -15.535 1.00 76.88 79 LYS A CA 1
ATOM 611 C C . LYS A 1 79 ? 8.585 -0.545 -14.492 1.00 76.88 79 LYS A C 1
ATOM 613 O O . LYS A 1 79 ? 8.759 -1.472 -13.703 1.00 76.88 79 LYS A O 1
ATOM 618 N N . PRO A 1 80 ? 9.345 0.565 -14.451 1.00 76.00 80 PRO A N 1
ATOM 619 C CA . PRO A 1 80 ? 10.339 0.764 -13.408 1.00 76.00 80 PRO A CA 1
ATOM 620 C C . PRO A 1 80 ? 9.671 0.839 -12.031 1.00 76.00 80 PRO A C 1
ATOM 622 O O . PRO A 1 80 ? 8.596 1.428 -11.866 1.00 76.00 80 PRO A O 1
ATOM 625 N N . LEU A 1 81 ? 10.333 0.260 -11.033 1.00 79.88 81 LEU A N 1
ATOM 626 C CA . LEU A 1 81 ? 9.873 0.297 -9.650 1.00 79.88 81 LEU A CA 1
ATOM 627 C C . LEU A 1 81 ? 9.885 1.728 -9.104 1.00 79.88 81 LEU A C 1
ATOM 629 O O . LEU A 1 81 ? 10.873 2.455 -9.200 1.00 79.88 81 LEU A O 1
ATOM 633 N N . ARG A 1 82 ? 8.784 2.137 -8.473 1.00 83.31 82 ARG A N 1
ATOM 634 C CA . ARG A 1 82 ? 8.684 3.460 -7.852 1.00 83.31 82 ARG A CA 1
ATOM 635 C C . ARG A 1 82 ? 9.507 3.502 -6.568 1.00 83.31 82 ARG A C 1
ATOM 637 O O . ARG A 1 82 ? 9.325 2.697 -5.669 1.00 83.31 82 ARG A O 1
ATOM 644 N N . ARG A 1 83 ? 10.388 4.490 -6.448 1.00 81.44 83 ARG A N 1
ATOM 645 C CA . ARG A 1 83 ? 11.274 4.646 -5.277 1.00 81.44 83 ARG A CA 1
ATOM 646 C C . ARG A 1 83 ? 10.686 5.550 -4.202 1.00 81.44 83 ARG A C 1
ATOM 648 O O . ARG A 1 83 ? 10.992 5.419 -3.021 1.00 81.44 83 ARG A O 1
ATOM 655 N N . ILE A 1 84 ? 9.876 6.503 -4.645 1.00 85.25 84 ILE A N 1
ATOM 656 C CA . ILE A 1 84 ? 9.362 7.600 -3.844 1.00 85.25 84 ILE A CA 1
ATOM 657 C C . ILE A 1 84 ? 7.873 7.743 -4.139 1.00 85.25 84 ILE A C 1
ATOM 659 O O . ILE A 1 84 ? 7.465 7.712 -5.302 1.00 85.25 84 ILE A O 1
ATOM 663 N N . LEU A 1 85 ? 7.084 7.937 -3.088 1.00 89.06 85 LEU A N 1
ATOM 664 C CA . LEU A 1 85 ? 5.683 8.319 -3.180 1.00 89.06 85 LEU A CA 1
ATOM 665 C C . LEU A 1 85 ? 5.511 9.707 -2.550 1.00 89.06 85 LEU A C 1
ATOM 667 O O . LEU A 1 85 ? 5.894 9.915 -1.402 1.00 89.06 85 LEU A O 1
ATOM 671 N N . ARG A 1 86 ? 4.980 10.666 -3.314 1.00 89.38 86 ARG A N 1
ATOM 672 C CA . ARG A 1 86 ? 4.672 12.025 -2.839 1.00 89.38 86 ARG A CA 1
ATOM 673 C C . ARG A 1 86 ? 3.169 12.126 -2.635 1.00 89.38 86 ARG A C 1
ATOM 675 O O . ARG A 1 86 ? 2.418 11.869 -3.573 1.00 89.38 86 ARG A O 1
ATOM 682 N N . VAL A 1 87 ? 2.748 12.450 -1.417 1.00 89.00 87 VAL A N 1
ATOM 683 C CA . VAL A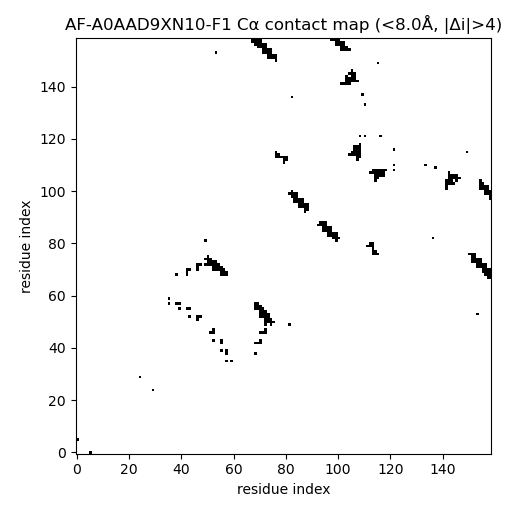 1 87 ? 1.335 12.459 -1.019 1.00 89.00 87 VAL A CA 1
ATOM 684 C C . VAL A 1 87 ? 1.062 13.669 -0.146 1.00 89.00 87 VAL A C 1
ATOM 686 O O . VAL A 1 87 ? 1.764 13.892 0.836 1.00 89.00 87 VAL A O 1
ATOM 689 N N . ASP A 1 88 ? 0.021 14.422 -0.473 1.00 88.88 88 ASP A N 1
ATOM 690 C CA . ASP A 1 88 ? -0.597 15.347 0.470 1.00 88.88 88 ASP A CA 1
ATOM 691 C C . ASP A 1 88 ? -1.546 14.548 1.375 1.00 88.88 88 ASP A C 1
ATOM 693 O O . ASP A 1 88 ? -2.602 14.085 0.945 1.00 88.88 88 ASP A O 1
ATOM 697 N N . VAL A 1 89 ? -1.105 14.292 2.607 1.00 78.19 89 VAL A N 1
ATOM 698 C CA . VAL A 1 89 ? -1.790 13.383 3.541 1.00 78.19 89 VAL A CA 1
ATOM 699 C C . VAL A 1 89 ? -3.044 14.027 4.139 1.00 78.19 89 VAL A C 1
ATOM 701 O O . VAL A 1 89 ? -3.974 13.314 4.511 1.00 78.19 89 VAL A O 1
ATOM 704 N N . ILE A 1 90 ? -3.070 15.359 4.250 1.00 82.81 90 ILE A N 1
ATOM 705 C CA . ILE A 1 90 ? -4.109 16.105 4.981 1.00 82.81 90 ILE A CA 1
ATOM 706 C C . ILE A 1 90 ? -4.957 16.965 4.025 1.00 82.81 90 ILE A C 1
ATOM 708 O O . ILE A 1 90 ? -6.028 17.434 4.405 1.00 82.81 90 ILE A O 1
ATOM 712 N N . GLY A 1 91 ? -4.540 17.120 2.767 1.00 84.62 91 GLY A N 1
ATOM 713 C CA . GLY A 1 91 ? -5.207 17.983 1.792 1.00 84.62 91 GLY A CA 1
ATOM 714 C C . GLY A 1 91 ? -4.871 19.464 1.988 1.00 84.62 91 GLY A C 1
ATOM 715 O O . GLY A 1 91 ? -5.652 20.321 1.579 1.00 84.62 91 GLY A O 1
ATOM 716 N N . ASP A 1 92 ? -3.760 19.775 2.662 1.00 89.38 92 ASP A N 1
ATOM 717 C CA . ASP A 1 92 ? -3.323 21.142 2.976 1.00 89.38 92 ASP A CA 1
ATOM 718 C C . ASP A 1 92 ? -2.338 21.709 1.934 1.00 89.38 92 ASP A C 1
ATOM 720 O O . ASP A 1 92 ? -1.810 22.811 2.094 1.00 89.38 92 ASP A O 1
ATOM 724 N N . GLY A 1 93 ? -2.090 20.962 0.855 1.00 86.81 93 GLY A N 1
ATOM 725 C CA . GLY A 1 93 ? -1.100 21.257 -0.173 1.00 86.81 93 GLY A CA 1
ATOM 726 C C . GLY A 1 93 ? 0.332 20.901 0.231 1.00 86.81 93 GLY A C 1
ATOM 727 O O . GLY A 1 93 ? 1.254 21.118 -0.562 1.00 86.81 93 GLY A O 1
ATOM 728 N N . LYS A 1 94 ? 0.562 20.363 1.439 1.00 89.31 94 LYS A N 1
ATOM 729 C CA . LYS A 1 94 ? 1.897 20.008 1.922 1.00 89.31 94 LYS A CA 1
ATOM 730 C C . LYS A 1 94 ? 2.220 18.560 1.589 1.00 89.31 94 LYS A C 1
ATOM 732 O O . LYS A 1 94 ? 1.805 17.606 2.246 1.00 89.31 94 LYS A O 1
ATOM 737 N N . GLU A 1 95 ? 3.070 18.395 0.588 1.00 89.25 95 GLU A N 1
ATOM 738 C CA . GLU A 1 95 ? 3.511 17.071 0.186 1.00 89.25 95 GLU A CA 1
ATOM 739 C C . GLU A 1 95 ? 4.436 16.418 1.220 1.00 89.25 95 GLU A C 1
ATOM 741 O O . GLU A 1 95 ? 5.461 16.963 1.637 1.00 89.25 95 GLU A O 1
ATOM 746 N N . THR A 1 96 ? 4.103 15.183 1.572 1.00 86.56 96 THR A N 1
ATOM 747 C CA . THR A 1 96 ? 4.954 14.266 2.321 1.00 86.56 96 THR A CA 1
ATOM 748 C C . THR A 1 96 ? 5.614 13.294 1.351 1.00 86.56 96 THR A C 1
ATOM 750 O O . THR A 1 96 ? 4.957 12.696 0.500 1.00 86.56 96 THR A O 1
ATOM 753 N N . THR A 1 97 ? 6.931 13.133 1.476 1.00 85.69 97 THR A N 1
ATOM 754 C CA . THR A 1 97 ? 7.722 12.209 0.656 1.00 85.69 97 THR A CA 1
ATOM 755 C C . THR A 1 97 ? 7.974 10.923 1.437 1.00 85.69 97 THR A C 1
ATOM 757 O O . THR A 1 97 ? 8.616 10.954 2.484 1.00 85.69 97 THR A O 1
ATOM 760 N N . MET A 1 98 ? 7.488 9.797 0.921 1.00 84.88 98 MET A N 1
ATOM 761 C CA . MET A 1 98 ? 7.667 8.463 1.498 1.00 84.88 98 MET A CA 1
ATOM 762 C C . MET A 1 98 ? 8.646 7.647 0.654 1.00 84.88 98 MET A C 1
ATOM 764 O O . MET A 1 98 ? 8.595 7.684 -0.578 1.00 84.88 98 MET A O 1
ATOM 768 N N . LEU A 1 99 ? 9.538 6.907 1.315 1.00 82.44 99 LEU A N 1
ATOM 769 C CA . LEU A 1 99 ? 10.511 6.034 0.660 1.00 82.44 99 LEU A CA 1
ATOM 770 C C . LEU A 1 99 ? 9.959 4.615 0.575 1.00 82.44 99 LEU A C 1
ATOM 772 O O . LEU A 1 99 ? 9.698 3.988 1.596 1.00 82.44 99 LEU A O 1
ATOM 776 N N . LEU A 1 100 ? 9.852 4.090 -0.641 1.00 84.56 100 LEU A N 1
ATOM 777 C CA . LEU A 1 100 ? 9.358 2.740 -0.880 1.00 84.56 100 LEU A CA 1
ATOM 778 C C . LEU A 1 100 ? 10.521 1.749 -0.817 1.00 84.56 100 LEU A C 1
ATOM 780 O O . LEU A 1 100 ? 11.515 1.894 -1.532 1.00 84.56 100 LEU A O 1
ATOM 784 N N . ARG A 1 101 ? 10.402 0.718 0.024 1.00 80.19 101 ARG A N 1
ATOM 785 C CA . ARG A 1 101 ? 11.354 -0.402 0.056 1.00 80.19 101 ARG A CA 1
ATOM 786 C C . ARG A 1 101 ? 10.642 -1.695 -0.293 1.00 80.19 101 ARG A C 1
ATOM 788 O O . ARG A 1 101 ? 9.772 -2.149 0.440 1.00 80.19 101 ARG A O 1
ATOM 795 N N . TYR A 1 102 ? 11.042 -2.298 -1.399 1.00 80.38 102 TYR A N 1
ATOM 796 C CA . TYR A 1 102 ? 10.519 -3.583 -1.840 1.00 80.38 102 TYR A CA 1
ATOM 797 C C . TYR A 1 102 ? 11.208 -4.730 -1.100 1.00 80.38 102 TYR A C 1
ATOM 799 O O . TYR A 1 102 ? 12.395 -4.656 -0.796 1.00 80.38 102 TYR A O 1
ATOM 807 N N . GLU A 1 103 ? 10.494 -5.816 -0.848 1.00 75.62 103 GLU A N 1
ATOM 808 C CA . GLU A 1 103 ? 11.072 -7.063 -0.361 1.00 75.62 103 GLU A CA 1
ATOM 809 C C . GLU A 1 103 ? 10.817 -8.188 -1.359 1.00 75.62 103 GLU A C 1
ATOM 811 O O . GLU A 1 103 ? 9.745 -8.268 -1.957 1.00 75.62 103 GLU A O 1
ATOM 816 N N . ARG A 1 104 ? 11.783 -9.110 -1.451 1.00 68.12 104 ARG A N 1
ATOM 817 C CA . ARG A 1 104 ? 11.675 -10.369 -2.201 1.00 68.12 104 ARG A CA 1
ATOM 818 C C . ARG A 1 104 ? 11.470 -10.216 -3.714 1.00 68.12 104 ARG A C 1
ATOM 820 O O . ARG A 1 104 ? 10.818 -11.056 -4.322 1.00 68.12 104 ARG A O 1
ATOM 827 N N . LEU A 1 105 ? 12.082 -9.202 -4.327 1.00 66.81 105 LEU A N 1
ATOM 828 C CA . LEU A 1 105 ? 12.072 -9.048 -5.782 1.00 66.81 105 LEU A CA 1
ATOM 829 C C . LEU A 1 105 ? 12.911 -10.162 -6.452 1.00 66.81 105 LEU A C 1
ATOM 831 O O . LEU A 1 105 ? 14.119 -10.240 -6.192 1.00 66.81 105 LEU A O 1
ATOM 835 N N . PRO A 1 106 ? 12.312 -10.990 -7.331 1.00 60.59 106 PRO A N 1
ATOM 836 C CA . PRO A 1 106 ? 13.026 -11.867 -8.264 1.00 60.59 106 PRO A CA 1
ATOM 837 C C . PRO A 1 106 ? 13.964 -11.070 -9.183 1.00 60.59 106 PRO A C 1
ATOM 839 O O . PRO A 1 106 ? 13.851 -9.848 -9.254 1.00 60.59 106 PRO A O 1
ATOM 842 N N . ASP A 1 107 ? 14.879 -11.754 -9.876 1.00 57.59 107 ASP A N 1
ATOM 843 C CA . ASP A 1 107 ? 15.901 -11.226 -10.808 1.00 57.59 107 ASP A CA 1
ATOM 844 C C . ASP A 1 107 ? 15.676 -9.776 -11.310 1.00 57.59 107 ASP A C 1
ATOM 846 O O . ASP A 1 107 ? 14.993 -9.550 -12.303 1.00 57.59 107 ASP A O 1
ATOM 850 N N . HIS A 1 108 ? 16.250 -8.767 -10.642 1.00 60.75 108 HIS A N 1
ATOM 851 C CA . HIS A 1 108 ? 16.091 -7.346 -10.998 1.00 60.75 108 HIS A CA 1
ATOM 852 C C . HIS A 1 108 ? 17.380 -6.762 -11.611 1.00 60.75 108 HIS A C 1
ATOM 854 O O . HIS A 1 108 ? 18.459 -6.919 -11.031 1.00 60.75 108 HIS A O 1
ATOM 860 N N . CYS A 1 109 ? 17.302 -6.043 -12.750 1.00 60.06 109 CYS A N 1
ATOM 861 C CA . CYS A 1 109 ? 18.463 -5.288 -13.271 1.00 60.06 109 CYS A CA 1
ATOM 862 C C . CYS A 1 109 ? 18.491 -3.891 -12.628 1.00 60.06 109 CYS A C 1
ATOM 864 O O . CYS A 1 109 ? 17.681 -3.023 -12.949 1.00 60.06 109 CYS A O 1
ATOM 866 N N . PHE A 1 110 ? 19.478 -3.652 -11.757 1.00 59.34 110 PHE A N 1
ATOM 867 C CA . PHE A 1 110 ? 19.711 -2.365 -11.081 1.00 59.34 110 PHE A CA 1
ATOM 868 C C . PHE A 1 110 ? 19.880 -1.180 -12.045 1.00 59.34 110 PHE A C 1
ATOM 870 O O . PHE A 1 110 ? 19.567 -0.053 -11.680 1.00 59.34 110 PHE A O 1
ATOM 877 N N . ARG A 1 111 ? 20.342 -1.439 -13.277 1.00 59.91 111 ARG A N 1
ATOM 878 C CA . ARG A 1 111 ? 20.545 -0.422 -14.320 1.00 59.91 111 ARG A CA 1
ATOM 879 C C . ARG A 1 111 ? 19.236 0.136 -14.886 1.00 59.91 111 ARG A C 1
ATOM 881 O O . ARG A 1 111 ? 19.195 1.304 -15.241 1.00 59.91 111 ARG A O 1
ATOM 888 N N . TYR A 1 112 ? 18.194 -0.690 -14.981 1.00 59.25 112 TYR A N 1
ATOM 889 C CA . TYR A 1 112 ? 16.918 -0.306 -15.601 1.00 59.25 112 TYR A CA 1
ATOM 890 C C . TYR A 1 112 ? 15.742 -0.279 -14.618 1.00 59.25 112 TYR A C 1
ATOM 892 O O . TYR A 1 112 ? 14.643 0.095 -15.013 1.00 59.25 112 TYR A O 1
ATOM 900 N N . GLU A 1 113 ? 15.958 -0.666 -13.354 1.00 61.56 113 GLU A N 1
ATOM 901 C CA . GLU A 1 113 ? 14.939 -0.679 -12.289 1.00 61.56 113 GLU A CA 1
ATOM 902 C C . GLU A 1 113 ? 13.740 -1.604 -12.572 1.00 61.56 113 GLU A C 1
ATOM 904 O O . GLU A 1 113 ? 12.650 -1.390 -12.041 1.00 61.56 113 GLU A O 1
ATOM 909 N N . ARG A 1 114 ? 13.943 -2.637 -13.402 1.00 62.38 114 ARG A N 1
ATOM 910 C CA . ARG A 1 114 ? 12.916 -3.600 -13.839 1.00 62.38 114 ARG A CA 1
ATOM 911 C C . ARG A 1 114 ? 13.182 -5.008 -13.315 1.00 62.38 114 ARG A C 1
ATOM 913 O O . ARG A 1 114 ? 14.341 -5.407 -13.147 1.00 62.38 114 ARG A O 1
ATOM 920 N N . VAL A 1 115 ? 12.102 -5.752 -13.091 1.00 65.81 115 VAL A N 1
ATOM 921 C CA . VAL A 1 115 ? 12.113 -7.140 -12.606 1.00 65.81 115 VAL A CA 1
ATOM 922 C C . VAL A 1 115 ? 11.997 -8.108 -13.788 1.00 65.81 115 VAL A C 1
ATOM 924 O O . VAL A 1 115 ? 11.268 -7.835 -14.730 1.00 65.81 115 VAL A O 1
ATOM 927 N N . GLY A 1 116 ? 12.715 -9.230 -13.750 1.00 57.16 116 GLY A N 1
ATOM 928 C CA . GLY A 1 116 ? 12.749 -10.246 -14.809 1.00 57.16 116 GLY A CA 1
ATOM 929 C C . GLY A 1 116 ? 13.845 -10.047 -15.862 1.00 57.16 116 GLY A C 1
ATOM 930 O O . GLY A 1 116 ? 13.994 -10.885 -16.747 1.00 57.16 116 GLY A O 1
ATOM 931 N N . HIS A 1 117 ? 14.650 -8.984 -15.772 1.00 57.25 117 HIS A N 1
ATOM 932 C CA . HIS A 1 117 ? 15.750 -8.760 -16.708 1.00 57.25 117 HIS A CA 1
ATOM 933 C C . HIS A 1 117 ? 16.992 -9.546 -16.272 1.00 57.25 117 HIS A C 1
ATOM 935 O O . HIS A 1 117 ? 17.705 -9.161 -15.338 1.00 57.25 117 HIS A O 1
ATOM 941 N N . VAL A 1 118 ? 17.262 -10.657 -16.958 1.00 53.16 118 VAL A N 1
ATOM 942 C CA . VAL A 1 118 ? 18.479 -11.448 -16.761 1.00 53.16 118 VAL A CA 1
ATOM 943 C C . VAL A 1 118 ? 19.673 -10.594 -17.185 1.00 53.16 118 VAL A C 1
ATOM 945 O O . VAL A 1 118 ? 19.764 -10.133 -18.318 1.00 53.16 118 VAL A O 1
ATOM 948 N N . VAL A 1 119 ? 20.625 -10.407 -16.271 1.00 50.25 119 VAL A N 1
ATOM 949 C CA . VAL A 1 119 ? 21.821 -9.548 -16.395 1.00 50.25 119 VAL A CA 1
ATOM 950 C C . VAL A 1 119 ? 22.611 -9.724 -17.714 1.00 50.25 119 VAL A C 1
ATOM 952 O O . VAL A 1 119 ? 23.349 -8.817 -18.097 1.00 50.25 119 VAL A O 1
ATOM 955 N N . ARG A 1 120 ? 22.432 -10.833 -18.452 1.00 46.62 120 ARG A N 1
ATOM 956 C CA . ARG A 1 120 ? 23.041 -11.063 -19.776 1.00 46.62 120 ARG A CA 1
ATOM 957 C C . ARG A 1 120 ? 22.550 -10.106 -20.871 1.00 46.62 120 ARG A C 1
ATOM 959 O O . ARG A 1 120 ? 23.379 -9.704 -21.675 1.00 46.62 1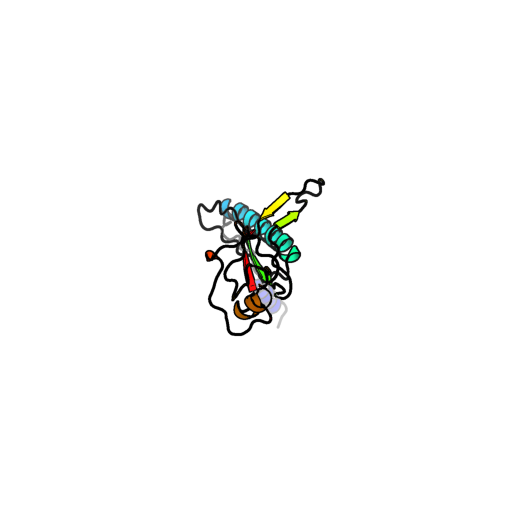20 ARG A O 1
ATOM 966 N N . GLU A 1 121 ? 21.290 -9.674 -20.874 1.00 50.03 121 GLU A N 1
ATOM 967 C CA . GLU A 1 121 ? 20.785 -8.684 -21.852 1.00 50.03 121 GLU A CA 1
ATOM 968 C C . GLU A 1 121 ? 21.212 -7.244 -21.490 1.00 50.03 121 GLU A C 1
ATOM 970 O O . GLU A 1 121 ? 21.372 -6.386 -22.355 1.00 50.03 121 GLU A O 1
ATOM 975 N N . CYS A 1 122 ? 21.533 -6.988 -20.210 1.00 51.62 122 CYS A N 1
ATOM 976 C CA . CYS A 1 122 ? 22.114 -5.719 -19.737 1.00 51.62 122 CYS A CA 1
ATOM 977 C C . CYS A 1 122 ? 23.551 -5.488 -2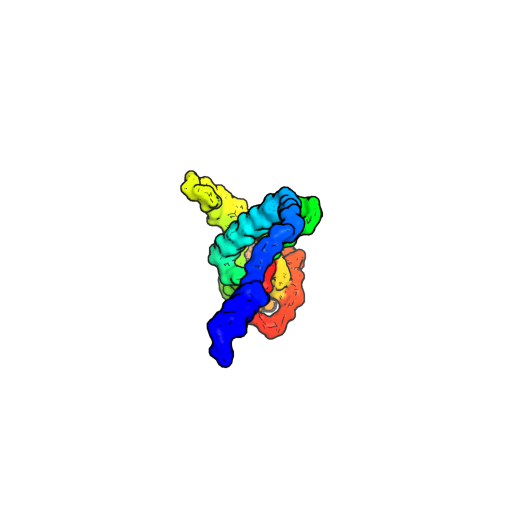0.305 1.00 51.62 122 CYS A C 1
ATOM 979 O O . CYS A 1 122 ? 24.037 -4.355 -20.269 1.00 51.62 122 CYS A O 1
ATOM 981 N N . LEU A 1 123 ? 24.239 -6.519 -20.831 1.00 51.31 123 LEU A N 1
ATOM 982 C CA . LEU A 1 123 ? 25.624 -6.449 -21.339 1.00 51.31 123 LEU A CA 1
ATOM 983 C C . LEU A 1 123 ? 25.746 -6.018 -22.811 1.00 51.31 123 LEU A C 1
ATOM 985 O O . LEU A 1 123 ? 26.746 -5.393 -23.161 1.00 51.31 123 LEU A O 1
ATOM 989 N N . GLU A 1 124 ? 24.758 -6.295 -23.665 1.00 49.09 124 GLU A N 1
ATOM 990 C CA . GLU A 1 124 ? 24.858 -5.981 -25.103 1.00 49.09 124 GLU A CA 1
ATOM 991 C C . GLU A 1 124 ? 24.774 -4.471 -25.389 1.00 49.09 124 GLU A C 1
ATOM 993 O O . GLU A 1 124 ? 25.424 -3.981 -26.310 1.00 49.09 124 GLU A O 1
ATOM 998 N N . ASN A 1 125 ? 24.108 -3.706 -24.516 1.00 46.81 125 ASN A N 1
ATOM 999 C CA . ASN A 1 125 ? 24.012 -2.242 -24.611 1.00 46.81 125 ASN A CA 1
ATOM 1000 C C . ASN A 1 125 ? 25.100 -1.487 -23.818 1.00 46.81 125 ASN A C 1
ATOM 1002 O O . ASN A 1 125 ? 25.067 -0.264 -23.731 1.00 46.81 125 ASN A O 1
ATOM 1006 N N . ALA A 1 126 ? 26.084 -2.181 -23.232 1.00 48.06 126 ALA A N 1
ATOM 1007 C CA . ALA A 1 126 ? 27.089 -1.586 -22.341 1.00 48.06 126 ALA A CA 1
ATOM 1008 C C . ALA A 1 126 ? 28.223 -0.810 -23.051 1.00 48.06 126 ALA A C 1
ATOM 1010 O O . ALA A 1 126 ? 29.219 -0.476 -22.413 1.00 48.06 126 ALA A O 1
ATOM 1011 N N . ARG A 1 127 ? 28.121 -0.538 -24.360 1.00 46.12 127 ARG A N 1
ATOM 1012 C CA . ARG A 1 127 ? 29.171 0.174 -25.116 1.00 46.12 127 ARG A CA 1
ATOM 1013 C C . ARG A 1 127 ? 28.987 1.689 -25.188 1.00 46.12 127 ARG A C 1
ATOM 1015 O O . ARG A 1 127 ? 29.806 2.350 -25.821 1.00 46.12 127 ARG A O 1
ATOM 1022 N N . THR A 1 128 ? 27.962 2.254 -24.558 1.00 50.91 128 THR A N 1
ATOM 1023 C CA . THR A 1 128 ? 27.761 3.707 -24.580 1.00 50.91 128 THR A CA 1
ATOM 1024 C C . THR A 1 128 ? 27.298 4.176 -23.206 1.00 50.91 128 THR A C 1
ATOM 1026 O O . THR A 1 128 ? 26.228 3.802 -22.743 1.00 50.91 128 THR A O 1
ATOM 1029 N N . ASP A 1 129 ? 28.165 4.953 -22.561 1.00 42.22 129 ASP A N 1
ATOM 1030 C CA . ASP A 1 129 ? 27.983 5.665 -21.292 1.00 42.22 129 ASP A CA 1
ATOM 1031 C C . ASP A 1 129 ? 28.026 4.833 -20.004 1.00 42.22 129 ASP A C 1
ATOM 1033 O 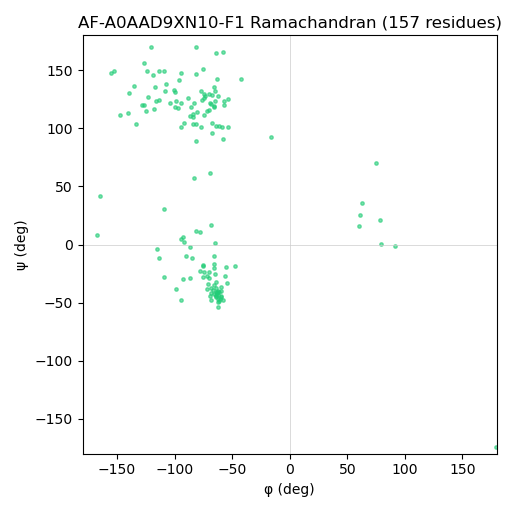O . ASP A 1 129 ? 27.070 4.683 -19.243 1.00 42.22 129 ASP A O 1
ATOM 1037 N N . CYS A 1 130 ? 29.237 4.370 -19.699 1.00 43.44 130 CYS A N 1
ATOM 1038 C CA . CYS A 1 130 ? 29.684 4.220 -18.323 1.00 43.44 130 CYS A CA 1
ATOM 1039 C C . CYS A 1 130 ? 29.840 5.610 -17.680 1.00 43.44 130 CYS A C 1
ATOM 1041 O O . CYS A 1 130 ? 30.819 6.310 -17.932 1.00 43.44 130 CYS A O 1
ATOM 1043 N N . ASN A 1 131 ? 28.898 5.989 -16.817 1.00 43.84 131 ASN A N 1
ATOM 1044 C CA . ASN A 1 131 ? 29.199 6.903 -15.723 1.00 43.84 131 ASN A CA 1
ATOM 1045 C C . ASN A 1 131 ? 28.766 6.237 -14.414 1.00 43.84 131 ASN A C 1
ATOM 1047 O O . ASN A 1 131 ? 27.604 5.872 -14.218 1.00 43.84 131 ASN A O 1
ATOM 1051 N N . GLU A 1 132 ? 29.768 5.958 -13.592 1.00 50.78 132 GLU A N 1
ATOM 1052 C CA . GLU A 1 132 ? 29.689 5.215 -12.346 1.00 50.78 132 GLU A CA 1
ATOM 1053 C C . GLU A 1 132 ? 29.103 6.117 -11.259 1.00 50.78 132 GLU A C 1
ATOM 1055 O O . GLU A 1 132 ? 29.817 6.952 -10.726 1.00 50.78 132 GLU A O 1
ATOM 1060 N N . ASP A 1 133 ? 27.810 5.967 -10.941 1.00 43.72 133 ASP A N 1
ATOM 1061 C CA . ASP A 1 133 ? 27.223 6.538 -9.711 1.00 43.72 133 ASP A CA 1
ATOM 1062 C C . ASP A 1 133 ? 25.837 5.943 -9.360 1.00 43.72 133 ASP A C 1
ATOM 1064 O O . ASP A 1 133 ? 24.898 6.624 -8.959 1.00 43.72 133 ASP A O 1
ATOM 1068 N N . TYR A 1 134 ? 25.657 4.623 -9.501 1.00 46.53 134 TYR A N 1
ATOM 1069 C CA . TYR A 1 134 ? 24.384 3.947 -9.159 1.00 46.53 134 TYR A CA 1
ATOM 1070 C C . TYR A 1 134 ? 24.213 3.643 -7.653 1.00 46.53 134 TYR A C 1
ATOM 1072 O O . TYR A 1 134 ? 23.299 2.913 -7.263 1.00 46.53 134 TYR A O 1
ATOM 1080 N N . ASN A 1 135 ? 25.071 4.198 -6.791 1.00 45.31 135 ASN A N 1
ATOM 1081 C CA . ASN A 1 135 ? 24.904 4.162 -5.337 1.00 45.31 135 ASN A CA 1
ATOM 1082 C C . ASN A 1 135 ? 23.900 5.266 -4.956 1.00 45.31 135 ASN A C 1
ATOM 1084 O O . ASN A 1 135 ? 24.168 6.441 -5.156 1.00 45.31 135 ASN A O 1
ATOM 1088 N N . LEU A 1 136 ? 22.696 4.982 -4.446 1.00 50.66 136 LEU A N 1
ATOM 1089 C CA . LEU A 1 136 ? 22.496 4.729 -3.008 1.00 50.66 136 LEU A CA 1
ATOM 1090 C C . LEU A 1 136 ? 21.113 4.118 -2.653 1.00 50.66 136 LEU A C 1
ATOM 1092 O O . LEU A 1 136 ? 20.775 4.034 -1.475 1.00 50.66 136 LEU A O 1
ATOM 1096 N N . LEU A 1 137 ? 20.279 3.715 -3.624 1.00 49.44 137 LEU A N 1
ATOM 1097 C CA . LEU A 1 137 ? 18.863 3.375 -3.352 1.00 49.44 137 LEU A CA 1
ATOM 1098 C C . LEU A 1 137 ? 18.505 1.880 -3.456 1.00 49.44 137 LEU A C 1
ATOM 1100 O O . LEU A 1 137 ? 17.598 1.431 -2.758 1.00 49.44 137 LEU A O 1
ATOM 1104 N N . PHE A 1 138 ? 19.217 1.095 -4.270 1.00 50.72 138 PHE A N 1
ATOM 1105 C CA . PHE A 1 138 ? 18.964 -0.341 -4.467 1.00 50.72 138 PHE A CA 1
ATOM 1106 C C . PHE A 1 138 ? 20.272 -1.109 -4.271 1.00 50.72 138 PHE A C 1
ATOM 1108 O O . PHE A 1 138 ? 21.243 -0.855 -4.975 1.00 50.72 138 PHE A O 1
ATOM 1115 N N . GLY A 1 139 ? 20.313 -2.034 -3.307 1.00 52.94 139 GLY A N 1
ATOM 1116 C CA . GLY A 1 139 ? 21.503 -2.838 -3.005 1.00 52.94 139 GLY A CA 1
ATOM 1117 C C . GLY A 1 139 ? 21.260 -4.339 -3.160 1.00 52.94 139 GLY A C 1
ATOM 1118 O O . GLY A 1 139 ? 20.124 -4.790 -3.286 1.00 52.94 139 GLY A O 1
ATOM 1119 N N . ALA A 1 140 ? 22.334 -5.134 -3.103 1.00 50.25 140 ALA A N 1
ATOM 1120 C CA . ALA A 1 140 ? 22.286 -6.597 -3.244 1.00 50.25 140 ALA A CA 1
ATOM 1121 C C . ALA A 1 140 ? 21.335 -7.303 -2.248 1.00 50.25 140 ALA A C 1
ATOM 1123 O O . ALA A 1 140 ? 20.884 -8.413 -2.516 1.00 50.25 140 ALA A O 1
ATOM 1124 N N . TRP A 1 141 ? 20.984 -6.634 -1.144 1.00 54.12 141 TRP A N 1
ATOM 1125 C CA . TRP A 1 141 ? 20.038 -7.078 -0.116 1.00 54.12 141 TRP A CA 1
ATOM 1126 C C . TRP A 1 141 ? 18.574 -7.202 -0.591 1.00 54.12 141 TRP A C 1
ATOM 1128 O O . TRP A 1 141 ? 17.755 -7.757 0.135 1.00 54.12 141 TRP A O 1
ATOM 1138 N N . LEU A 1 142 ? 18.234 -6.719 -1.793 1.00 54.03 142 LEU A N 1
ATOM 1139 C CA . LEU A 1 142 ? 16.893 -6.837 -2.386 1.00 54.03 142 LEU A CA 1
ATOM 1140 C C . LEU A 1 142 ? 16.646 -8.154 -3.140 1.00 54.03 142 LEU A C 1
ATOM 1142 O O . LEU A 1 142 ? 15.508 -8.428 -3.524 1.00 54.03 142 LEU A O 1
ATOM 1146 N N . ARG A 1 143 ? 17.688 -8.956 -3.398 1.00 54.06 143 ARG A N 1
ATOM 1147 C CA . ARG A 1 143 ? 17.576 -10.184 -4.203 1.00 54.06 143 ARG A CA 1
ATOM 1148 C C . ARG A 1 143 ? 16.883 -11.295 -3.414 1.00 54.06 143 ARG A C 1
ATOM 1150 O O . ARG A 1 143 ? 17.315 -11.630 -2.314 1.00 54.06 143 ARG A O 1
ATOM 1157 N N . ALA A 1 144 ? 15.868 -11.916 -4.010 1.00 53.06 144 ALA A N 1
ATOM 1158 C CA . ALA A 1 144 ? 15.334 -13.205 -3.574 1.00 53.06 144 ALA A CA 1
ATOM 1159 C C . ALA A 1 144 ? 15.306 -14.197 -4.741 1.00 53.06 144 ALA A C 1
ATOM 1161 O O . ALA A 1 144 ? 15.276 -13.796 -5.902 1.00 53.06 144 ALA A O 1
ATOM 1162 N N . SER A 1 145 ? 15.325 -15.493 -4.428 1.00 46.91 145 SER A N 1
ATOM 1163 C CA . SER A 1 145 ? 15.227 -16.557 -5.429 1.00 46.91 145 SER A CA 1
ATOM 1164 C C . SER A 1 145 ? 13.890 -16.482 -6.172 1.00 46.91 145 SER A C 1
ATOM 1166 O O . SER A 1 145 ? 12.831 -16.438 -5.544 1.00 46.91 145 SER A O 1
ATOM 1168 N N . SER A 1 146 ? 13.943 -16.469 -7.502 1.00 49.16 146 SER A N 1
ATOM 1169 C CA . SER A 1 146 ? 12.784 -16.295 -8.381 1.00 49.16 146 SER A CA 1
ATOM 1170 C C . SER A 1 146 ? 11.809 -17.488 -8.310 1.00 49.16 146 SER A C 1
ATOM 1172 O O . SER A 1 146 ? 12.244 -18.629 -8.488 1.00 49.16 146 SER A O 1
ATOM 1174 N N . PRO A 1 147 ? 10.494 -17.281 -8.085 1.00 46.25 147 PRO A N 1
ATOM 1175 C CA . PRO A 1 147 ? 9.485 -18.306 -8.336 1.00 46.25 147 PRO A CA 1
ATOM 1176 C C . PRO A 1 147 ? 9.224 -18.449 -9.846 1.00 46.25 147 PRO A C 1
ATOM 1178 O O . PRO A 1 147 ? 9.349 -17.492 -10.605 1.00 46.25 147 PRO A O 1
ATOM 1181 N N . LEU A 1 148 ? 8.833 -19.651 -10.277 1.00 45.31 148 LEU A N 1
ATOM 1182 C CA . LEU A 1 148 ? 8.802 -20.100 -11.681 1.00 45.31 148 LEU A CA 1
ATOM 1183 C C . LEU A 1 148 ? 7.822 -19.364 -12.629 1.00 45.31 148 LEU A C 1
ATOM 1185 O O . LEU A 1 148 ? 7.780 -19.709 -13.803 1.00 45.31 148 LEU A O 1
ATOM 1189 N N . ASN A 1 149 ? 7.066 -18.355 -12.173 1.00 44.59 149 ASN A N 1
ATOM 1190 C CA . ASN A 1 149 ? 6.042 -17.670 -12.976 1.00 44.59 149 ASN A CA 1
ATOM 1191 C C . ASN A 1 149 ? 6.136 -16.127 -12.847 1.00 44.59 149 ASN A C 1
ATOM 1193 O O . ASN A 1 149 ? 5.694 -15.583 -11.834 1.00 44.59 149 ASN A O 1
ATOM 1197 N N . PRO A 1 150 ? 6.674 -15.409 -13.855 1.00 44.59 150 PRO A N 1
ATOM 1198 C CA . PRO A 1 150 ? 7.011 -13.980 -13.756 1.00 44.59 150 PRO A CA 1
ATOM 1199 C C . PRO A 1 150 ? 5.877 -12.986 -14.080 1.00 44.59 150 PRO A C 1
ATOM 1201 O O . PRO A 1 150 ? 6.086 -11.787 -13.961 1.00 44.59 150 PRO A O 1
ATOM 1204 N N . ILE A 1 151 ? 4.679 -13.430 -14.476 1.00 44.81 151 ILE A N 1
ATOM 1205 C CA . ILE A 1 151 ? 3.668 -12.536 -15.088 1.00 44.81 151 ILE A CA 1
ATOM 1206 C C . ILE A 1 151 ? 2.983 -11.603 -14.064 1.00 44.81 151 ILE A C 1
ATOM 1208 O O . ILE A 1 151 ? 2.524 -10.522 -14.418 1.00 44.81 151 ILE A O 1
ATOM 1212 N N . THR A 1 152 ? 2.954 -11.970 -12.780 1.00 43.47 152 THR A N 1
ATOM 1213 C CA . THR A 1 152 ? 2.418 -11.124 -11.700 1.00 43.47 152 THR A CA 1
ATOM 1214 C C . THR A 1 152 ? 3.192 -11.371 -10.416 1.00 43.47 152 THR A C 1
ATOM 1216 O O . THR A 1 152 ? 3.079 -12.447 -9.822 1.00 43.47 152 THR A O 1
ATOM 1219 N N . LEU A 1 153 ? 3.959 -10.381 -9.960 1.00 54.53 153 LEU A N 1
ATOM 1220 C CA . LEU A 1 153 ? 4.663 -10.475 -8.687 1.00 54.53 153 LEU A CA 1
ATOM 1221 C C . LEU A 1 153 ? 3.893 -9.757 -7.588 1.00 54.53 153 LEU A C 1
ATOM 1223 O O . LEU A 1 153 ? 3.605 -8.564 -7.674 1.00 54.53 153 LEU A O 1
ATOM 1227 N N . VAL A 1 154 ? 3.591 -10.514 -6.536 1.00 55.50 154 VAL A N 1
ATOM 1228 C CA . VAL A 1 154 ? 3.083 -9.985 -5.274 1.00 55.50 154 VAL A CA 1
ATOM 1229 C C . VAL A 1 154 ? 4.285 -9.787 -4.364 1.00 55.50 154 VAL A C 1
ATOM 1231 O O . VAL A 1 154 ? 4.798 -10.749 -3.794 1.00 55.50 154 VAL A O 1
ATOM 1234 N N . ASN A 1 155 ? 4.741 -8.544 -4.241 1.00 57.06 155 ASN A N 1
ATOM 1235 C CA . ASN A 1 155 ? 5.849 -8.200 -3.356 1.00 57.06 155 ASN A CA 1
ATOM 1236 C C . ASN A 1 155 ? 5.349 -7.411 -2.159 1.00 57.06 155 ASN A C 1
ATOM 1238 O O . ASN A 1 155 ? 4.380 -6.656 -2.246 1.00 57.06 155 ASN A O 1
ATOM 1242 N N . HIS A 1 156 ? 6.045 -7.578 -1.041 1.00 55.25 156 HIS A N 1
ATOM 1243 C CA . HIS A 1 156 ? 5.871 -6.705 0.108 1.00 55.25 156 HIS A CA 1
ATOM 1244 C C . HIS A 1 156 ? 6.583 -5.382 -0.159 1.00 55.25 156 HIS A C 1
ATOM 1246 O O . HIS A 1 156 ? 7.743 -5.366 -0.568 1.00 55.25 156 HIS A O 1
ATOM 1252 N N . ILE A 1 157 ? 5.896 -4.279 0.098 1.00 65.81 157 ILE A N 1
ATOM 1253 C CA . ILE A 1 157 ? 6.450 -2.932 0.109 1.00 65.81 157 ILE A CA 1
ATOM 1254 C C . ILE A 1 157 ? 6.381 -2.423 1.540 1.00 65.81 157 ILE A C 1
ATOM 1256 O O . ILE A 1 157 ? 5.304 -2.390 2.130 1.00 65.81 157 ILE A O 1
ATOM 1260 N N . ARG A 1 158 ? 7.525 -2.013 2.084 1.00 63.78 158 ARG A N 1
ATOM 1261 C CA . ARG A 1 158 ? 7.593 -1.156 3.266 1.00 63.78 158 ARG A CA 1
ATOM 1262 C C . ARG A 1 158 ? 7.436 0.293 2.818 1.00 63.78 158 ARG A C 1
ATOM 1264 O O . ARG A 1 158 ? 8.227 0.754 1.989 1.00 63.78 158 ARG A O 1
ATOM 1271 N N . MET A 1 159 ? 6.420 0.959 3.353 1.00 64.31 159 MET A N 1
ATOM 1272 C CA . MET A 1 159 ? 6.114 2.382 3.161 1.00 64.31 159 MET A CA 1
ATOM 1273 C C . MET A 1 159 ? 6.376 3.158 4.439 1.00 64.31 159 MET A C 1
ATOM 1275 O O . MET A 1 159 ? 6.059 2.589 5.508 1.00 64.31 159 MET A O 1
#

Organism: NCBI:txid168575